Protein AF-A0A938H3E7-F1 (afdb_monomer)

Secondary structure (DSSP, 8-state):
----TT-SEEE-SS--SEEEEE-SS-EEEEEGGGEEEEEE-TTSSEEEEEETTEEEEEEEE-THHHHHHHHTT-EEEE----S--TT--SS----EEEEEEEEE-----

Nearest PDB structures (foldseek):
  4nfa-assembly1_A  TM=6.613E-01  e=2.065E-01  Homo sapiens
  6i1q-assembly1_A  TM=5.758E-01  e=1.191E+00  Trichoderma reesei RUT C-30
  6i1t-assembly1_A  TM=5.733E-01  e=1.126E+00  Trichoderma reesei RUT C-30
  6qlf-assembly1_O  TM=6.167E-01  e=1.981E+00  Saccharomyces cerevisiae

Radius of gyration: 13.84 Å; Cα contacts (8 Å, |Δi|>4): 214; chains: 1; bounding box: 42×26×36 Å

Sequence (109 aa):
MSVDRNSCYAKGRSPQIFLSLETRYERRALPYTLLLEVEMASDARLLQLTFSHYEVLVKGGRLEEIYESVREATCTAIRPSSTQDQYSEERETPAYVTEVRIKRLEVSA

Mean predicted aligned error: 7.03 Å

Solvent-accessible surface area (backbone atoms only — not comparable to full-atom values): 6289 Å² total; per-residue (Å²): 132,85,70,69,88,82,54,23,52,42,76,49,98,49,74,39,66,42,36,31,39,31,44,99,85,50,74,49,72,46,52,49,91,42,52,76,45,79,47,68,46,97,82,30,36,40,38,40,39,36,35,84,54,32,41,34,44,39,31,40,39,59,38,58,64,56,50,52,27,52,75,64,29,21,28,40,34,42,31,43,59,87,81,87,70,97,75,71,71,99,57,84,79,68,46,41,28,73,40,46,47,81,41,75,54,82,78,85,128

Foldseek 3Di:
DDPPPQDQWDFAPAQDQWEWEDFPPDIDTDGLVQFDDWDADPQRQWIWTDGPFKIKIWGFHPCVVVSVRSVRNGIRYGHAGPDDPPPPPDDPDPTHTHGMDIDTDDDDD

pLDDT: mean 84.72, std 18.42, range [35.69, 98.44]

Structure (mmCIF, N/CA/C/O backbone):
data_AF-A0A938H3E7-F1
#
_entry.id   AF-A0A938H3E7-F1
#
loop_
_atom_site.group_PDB
_atom_site.id
_atom_site.type_symbol
_atom_site.label_atom_id
_atom_site.label_alt_id
_atom_site.label_comp_id
_atom_site.label_asym_id
_atom_site.label_entity_id
_atom_site.label_seq_id
_atom_site.pdbx_PDB_ins_code
_atom_site.Cartn_x
_atom_site.Cartn_y
_atom_site.Cartn_z
_atom_site.occupancy
_atom_site.B_iso_or_equiv
_atom_site.auth_seq_id
_atom_site.auth_comp_id
_atom_site.auth_asym_id
_atom_site.auth_atom_id
_atom_site.pdbx_PDB_model_num
ATOM 1 N N . MET A 1 1 ? 20.822 -15.334 0.431 1.00 39.47 1 MET A N 1
ATOM 2 C CA . MET A 1 1 ? 19.868 -14.578 -0.406 1.00 39.47 1 MET A CA 1
ATOM 3 C C . MET A 1 1 ? 20.115 -13.107 -0.150 1.00 39.47 1 MET A C 1
ATOM 5 O O . MET A 1 1 ? 19.894 -12.655 0.966 1.00 39.47 1 MET A O 1
ATOM 9 N N . SER A 1 2 ? 20.680 -12.399 -1.123 1.00 35.69 2 SER A N 1
ATOM 10 C CA . SER A 1 2 ? 20.847 -10.949 -1.064 1.00 35.69 2 SER A CA 1
ATOM 11 C C . SER A 1 2 ? 19.463 -10.315 -1.157 1.00 35.69 2 SER A C 1
ATOM 13 O O . SER A 1 2 ? 18.838 -10.332 -2.210 1.00 35.69 2 SER A O 1
ATOM 15 N N . VAL A 1 3 ? 18.945 -9.831 -0.028 1.00 45.72 3 VAL A N 1
ATOM 16 C CA . VAL A 1 3 ? 17.838 -8.872 -0.038 1.00 45.72 3 VAL A CA 1
ATOM 17 C C . VAL A 1 3 ? 18.379 -7.666 -0.789 1.00 45.72 3 VAL A C 1
ATOM 19 O O . VAL A 1 3 ? 19.371 -7.096 -0.331 1.00 45.72 3 VAL A O 1
ATOM 22 N N . ASP A 1 4 ? 17.808 -7.328 -1.943 1.00 48.94 4 ASP A N 1
ATOM 23 C CA . ASP A 1 4 ? 18.175 -6.113 -2.665 1.00 48.94 4 ASP A CA 1
ATOM 24 C C . ASP A 1 4 ? 17.909 -4.923 -1.743 1.00 48.94 4 ASP A C 1
ATOM 26 O O . ASP A 1 4 ? 16.782 -4.449 -1.586 1.00 48.94 4 ASP A O 1
ATOM 30 N N . ARG A 1 5 ? 18.965 -4.464 -1.064 1.00 49.94 5 ARG A N 1
ATOM 31 C CA . ARG A 1 5 ? 18.912 -3.369 -0.087 1.00 49.94 5 ARG A CA 1
ATOM 32 C C . ARG A 1 5 ? 18.587 -2.028 -0.747 1.00 49.94 5 ARG A C 1
ATOM 34 O O . ARG A 1 5 ? 18.404 -1.046 -0.027 1.00 49.94 5 ARG A O 1
ATOM 41 N N . ASN A 1 6 ? 18.420 -2.009 -2.069 1.00 56.47 6 ASN A N 1
ATOM 42 C CA . ASN A 1 6 ? 18.208 -0.810 -2.870 1.00 56.47 6 ASN A CA 1
ATOM 43 C C . ASN A 1 6 ? 16.777 -0.689 -3.421 1.00 56.47 6 ASN A C 1
ATOM 45 O O . ASN A 1 6 ? 16.401 0.390 -3.866 1.00 56.47 6 ASN A O 1
ATOM 49 N N . SER A 1 7 ? 15.939 -1.731 -3.333 1.00 72.94 7 SER A N 1
ATOM 50 C CA . SER A 1 7 ? 14.541 -1.622 -3.773 1.00 72.94 7 SER A CA 1
ATOM 51 C C . SER A 1 7 ? 13.662 -0.960 -2.703 1.00 72.94 7 SER A C 1
ATOM 53 O O . SER A 1 7 ? 13.746 -1.299 -1.515 1.00 72.94 7 SER A O 1
ATOM 55 N N . CYS A 1 8 ? 12.798 -0.028 -3.122 1.00 87.12 8 CYS A N 1
ATOM 56 C CA . CYS A 1 8 ? 11.799 0.623 -2.260 1.00 87.12 8 CYS A CA 1
ATOM 57 C C . CYS A 1 8 ? 10.696 -0.341 -1.803 1.00 87.12 8 CYS A C 1
ATOM 59 O O . CYS A 1 8 ? 9.937 -0.035 -0.883 1.00 87.12 8 CYS A O 1
ATOM 61 N N . TYR A 1 9 ? 10.618 -1.516 -2.422 1.00 89.62 9 TYR A N 1
ATOM 62 C CA . TYR A 1 9 ? 9.685 -2.562 -2.047 1.00 89.62 9 TYR A CA 1
ATOM 63 C C . TYR A 1 9 ? 10.307 -3.951 -2.212 1.00 89.62 9 TYR A C 1
ATOM 65 O O . TYR A 1 9 ? 11.303 -4.126 -2.916 1.00 89.62 9 TYR A O 1
ATOM 73 N N . ALA A 1 10 ? 9.736 -4.957 -1.563 1.00 88.12 10 ALA A N 1
ATOM 74 C CA . ALA A 1 10 ? 10.183 -6.338 -1.701 1.00 88.12 10 ALA A CA 1
ATOM 75 C C . ALA A 1 10 ? 9.005 -7.243 -2.068 1.00 88.12 10 ALA A C 1
ATOM 77 O O . ALA A 1 10 ? 7.920 -7.095 -1.513 1.00 88.12 10 ALA A O 1
ATOM 78 N N . LYS A 1 11 ? 9.219 -8.188 -2.994 1.00 87.88 11 LYS A N 1
ATOM 79 C CA . LYS A 1 11 ? 8.250 -9.246 -3.323 1.00 87.88 11 LYS A CA 1
ATOM 80 C C . LYS A 1 11 ? 8.637 -10.555 -2.636 1.00 87.88 11 LYS A C 1
ATOM 82 O O . LYS A 1 11 ? 9.805 -10.941 -2.593 1.00 87.88 11 LYS A O 1
ATOM 87 N N . GLY A 1 12 ? 7.643 -11.241 -2.099 1.00 85.00 12 GLY A N 1
ATOM 88 C CA . GLY A 1 12 ? 7.723 -12.595 -1.579 1.00 85.00 12 GLY A CA 1
ATOM 89 C C . GLY A 1 12 ? 7.454 -13.631 -2.669 1.00 85.00 12 GLY A C 1
ATOM 90 O O . GLY A 1 12 ? 6.927 -13.328 -3.734 1.00 85.00 12 GLY A O 1
ATOM 91 N N . ARG A 1 13 ? 7.825 -14.885 -2.393 1.00 78.69 13 ARG A N 1
ATOM 92 C CA . ARG A 1 13 ? 7.626 -16.027 -3.311 1.00 78.69 13 ARG A CA 1
ATOM 93 C C . ARG A 1 13 ? 6.241 -16.674 -3.205 1.00 78.69 13 ARG A C 1
ATOM 95 O O . ARG A 1 13 ? 5.932 -17.589 -3.956 1.00 78.69 13 ARG A O 1
ATOM 102 N N . SER A 1 14 ? 5.447 -16.235 -2.241 1.00 84.75 14 SER A N 1
ATOM 103 C CA . SER A 1 14 ? 4.099 -16.711 -1.941 1.00 84.75 14 SER A CA 1
ATOM 104 C C . SER A 1 14 ? 3.244 -15.518 -1.516 1.00 84.75 14 SER A C 1
ATOM 106 O O . SER A 1 14 ? 3.812 -14.469 -1.188 1.00 84.75 14 SER A O 1
ATOM 108 N N . PRO A 1 15 ? 1.914 -15.671 -1.437 1.00 89.69 15 PRO A N 1
ATOM 109 C CA . PRO A 1 15 ? 1.088 -14.718 -0.717 1.00 89.69 15 PRO A CA 1
ATOM 110 C C . PRO A 1 15 ? 1.632 -14.504 0.699 1.00 89.69 15 PRO A C 1
ATOM 112 O O . PRO A 1 15 ? 2.067 -15.445 1.374 1.00 89.69 15 PRO A O 1
ATOM 115 N N . GLN A 1 16 ? 1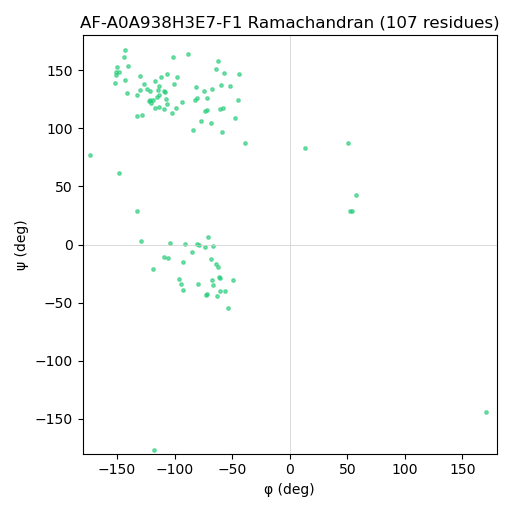.673 -13.248 1.107 1.00 93.31 16 GLN A N 1
ATOM 116 C CA . GLN A 1 16 ? 2.187 -12.772 2.373 1.00 93.31 16 GLN A CA 1
ATOM 117 C C . GLN A 1 16 ? 1.032 -12.568 3.340 1.00 93.31 16 GLN A C 1
ATOM 119 O O . GLN A 1 16 ? -0.059 -12.145 2.968 1.00 93.31 16 GLN A O 1
ATOM 124 N N . ILE A 1 17 ? 1.288 -12.858 4.612 1.00 95.19 17 ILE A N 1
ATOM 125 C CA . ILE A 1 17 ? 0.306 -12.624 5.676 1.00 95.19 17 ILE A CA 1
ATOM 126 C C . ILE A 1 17 ? 0.313 -11.146 6.078 1.00 95.19 17 ILE A C 1
ATOM 128 O O . ILE A 1 17 ? -0.732 -10.583 6.395 1.00 95.19 17 ILE A O 1
ATOM 132 N N . PHE A 1 18 ? 1.483 -10.503 6.032 1.00 96.38 18 PHE A N 1
ATOM 133 C CA . PHE A 1 18 ? 1.677 -9.120 6.449 1.00 96.38 18 PHE A CA 1
ATOM 134 C C . PHE A 1 18 ? 2.408 -8.311 5.382 1.00 96.38 18 PHE A C 1
ATOM 136 O O . PHE A 1 18 ? 3.339 -8.808 4.750 1.00 96.38 18 PHE A O 1
ATOM 143 N N . LEU A 1 19 ? 2.032 -7.041 5.274 1.00 97.06 19 LEU A N 1
ATOM 144 C CA . LEU A 1 19 ? 2.775 -6.003 4.582 1.00 97.06 19 LEU A CA 1
ATOM 145 C C . LEU A 1 19 ? 3.563 -5.185 5.607 1.00 97.06 19 LEU A C 1
ATOM 147 O O . LEU A 1 19 ? 2.977 -4.542 6.481 1.00 97.06 19 LEU A O 1
ATOM 151 N N . SER A 1 20 ? 4.891 -5.198 5.509 1.00 96.94 20 SER A N 1
ATOM 152 C CA . SER A 1 20 ? 5.754 -4.347 6.328 1.00 96.94 20 SER A CA 1
ATOM 153 C C . SER A 1 20 ? 5.850 -2.945 5.731 1.00 96.94 20 SER A C 1
ATOM 155 O O . SER A 1 20 ? 6.247 -2.770 4.585 1.00 96.94 20 SER A O 1
ATOM 157 N N . LEU A 1 21 ? 5.522 -1.929 6.512 1.00 96.19 21 LEU A N 1
ATOM 158 C CA . LEU A 1 21 ? 5.585 -0.529 6.117 1.00 96.19 21 LEU A CA 1
ATOM 159 C C . LEU A 1 21 ? 6.631 0.168 6.970 1.00 96.19 21 LEU A C 1
ATOM 161 O O . LEU A 1 21 ? 6.576 0.115 8.201 1.00 96.19 21 LEU A O 1
ATOM 165 N N . GLU A 1 22 ? 7.574 0.834 6.321 1.00 93.69 22 GLU A N 1
ATOM 166 C CA . GLU A 1 22 ? 8.568 1.649 7.006 1.00 93.69 22 GLU A CA 1
ATOM 167 C C . GLU A 1 22 ? 8.368 3.117 6.657 1.00 93.69 22 GLU A C 1
ATOM 169 O O . GLU A 1 22 ? 8.170 3.479 5.502 1.00 93.69 22 GLU A O 1
ATOM 174 N N . THR A 1 23 ? 8.453 3.974 7.664 1.00 90.81 23 THR A N 1
ATOM 175 C CA . THR A 1 23 ? 8.569 5.421 7.509 1.00 90.81 23 THR A CA 1
ATOM 176 C C . THR A 1 23 ? 9.902 5.867 8.107 1.00 90.81 23 THR A C 1
ATOM 178 O O . THR A 1 23 ? 10.691 5.059 8.601 1.00 90.81 23 THR A O 1
ATOM 181 N N . ARG A 1 24 ? 10.163 7.178 8.115 1.00 85.12 24 ARG A N 1
ATOM 182 C CA . ARG A 1 24 ? 11.321 7.733 8.828 1.00 85.12 24 ARG A CA 1
ATOM 183 C C . ARG A 1 24 ? 11.279 7.469 10.342 1.00 85.12 24 ARG A C 1
ATOM 185 O O . ARG A 1 24 ? 12.334 7.432 10.969 1.00 85.12 24 ARG A O 1
ATOM 192 N N . TYR A 1 25 ? 10.089 7.337 10.926 1.00 87.00 25 TYR A N 1
ATOM 193 C CA . TYR A 1 25 ? 9.896 7.356 12.382 1.00 87.00 25 TYR A CA 1
ATOM 194 C C . TYR A 1 25 ? 9.299 6.070 12.945 1.00 87.00 25 TYR A C 1
ATOM 196 O O . TYR A 1 25 ? 9.444 5.802 14.133 1.00 87.00 25 TYR A O 1
ATOM 204 N N . GLU A 1 26 ? 8.625 5.274 12.119 1.00 91.69 26 GLU A N 1
ATOM 205 C CA . GLU A 1 26 ? 7.973 4.049 12.564 1.00 91.69 26 GLU A CA 1
ATOM 206 C C . GLU A 1 26 ? 8.128 2.922 11.545 1.00 91.69 26 GLU A C 1
ATOM 208 O O . GLU A 1 26 ? 8.259 3.145 10.342 1.00 91.69 26 GLU A O 1
ATOM 213 N N . ARG A 1 27 ? 8.082 1.690 12.051 1.00 93.69 27 ARG A N 1
ATOM 214 C CA . ARG A 1 27 ? 7.908 0.477 11.256 1.00 93.69 27 ARG A CA 1
ATOM 215 C C . ARG A 1 27 ? 6.664 -0.233 11.754 1.00 93.69 27 ARG A C 1
ATOM 217 O O . ARG A 1 27 ? 6.505 -0.410 12.962 1.00 93.69 27 ARG A O 1
ATOM 224 N N . ARG A 1 28 ? 5.788 -0.640 10.842 1.00 95.38 28 ARG A N 1
ATOM 225 C CA . ARG A 1 28 ? 4.545 -1.331 11.182 1.00 95.38 28 ARG A CA 1
ATOM 226 C C . ARG A 1 28 ? 4.261 -2.431 10.176 1.00 95.38 28 ARG A C 1
ATOM 228 O O . ARG A 1 28 ? 4.271 -2.190 8.979 1.00 95.38 28 ARG A O 1
ATOM 235 N N . ALA A 1 29 ? 3.972 -3.625 10.674 1.00 96.81 29 ALA A N 1
ATOM 236 C CA . ALA A 1 29 ? 3.448 -4.712 9.862 1.00 96.81 29 ALA A CA 1
ATOM 237 C C . ALA A 1 29 ? 1.917 -4.691 9.934 1.00 96.81 29 ALA A C 1
ATOM 239 O O . ALA A 1 29 ? 1.359 -4.751 11.031 1.00 96.81 29 ALA A O 1
ATOM 240 N N . LEU A 1 30 ? 1.247 -4.588 8.786 1.00 97.19 30 LEU A N 1
ATOM 241 C CA . LEU A 1 30 ? -0.212 -4.641 8.684 1.00 97.19 30 LEU A CA 1
ATOM 242 C C . LEU A 1 30 ? -0.647 -5.957 8.024 1.00 97.19 30 LEU A C 1
ATOM 244 O O . LEU A 1 30 ? -0.071 -6.326 7.001 1.00 97.19 30 LEU A O 1
ATOM 248 N N . PRO A 1 31 ? -1.627 -6.693 8.579 1.00 97.44 31 PRO A N 1
ATOM 249 C CA . PRO A 1 31 ? -2.088 -7.941 7.979 1.00 97.44 31 PRO A CA 1
ATOM 250 C C . PRO A 1 31 ? -2.808 -7.694 6.652 1.00 97.44 31 PRO A C 1
ATOM 252 O O . PRO A 1 31 ? -3.723 -6.872 6.593 1.00 97.44 31 PRO A O 1
ATOM 255 N N . TYR A 1 32 ? -2.480 -8.472 5.620 1.00 96.94 32 TYR A N 1
ATOM 256 C CA . TYR A 1 32 ? -3.200 -8.458 4.342 1.00 96.94 32 TYR A CA 1
ATOM 257 C C . TYR A 1 32 ? -4.673 -8.839 4.494 1.00 96.94 32 TYR A C 1
ATOM 259 O O . TYR A 1 32 ? -5.517 -8.336 3.765 1.00 96.94 32 TYR A O 1
ATOM 267 N N . THR A 1 33 ? -5.009 -9.662 5.489 1.00 96.94 33 THR A N 1
ATOM 268 C CA . THR A 1 33 ? -6.399 -10.027 5.804 1.00 96.94 33 THR A CA 1
ATOM 269 C C . THR A 1 33 ? -7.257 -8.843 6.251 1.00 96.94 33 THR A C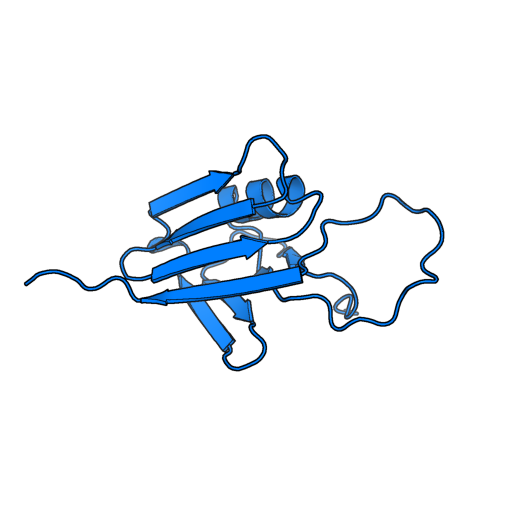 1
ATOM 271 O O . THR A 1 33 ? -8.474 -8.968 6.294 1.00 96.94 33 THR A O 1
ATOM 274 N N . LEU A 1 34 ? -6.638 -7.721 6.634 1.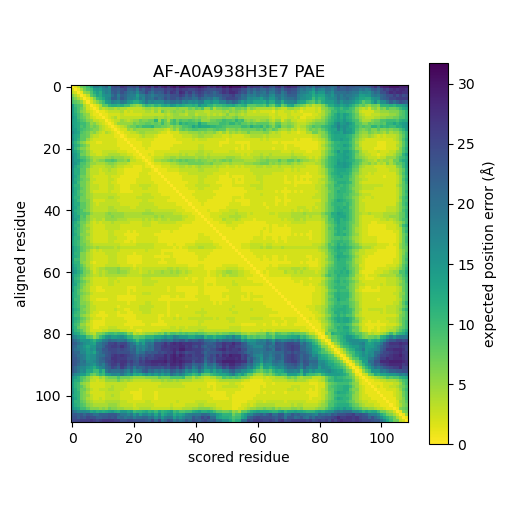00 97.19 34 LEU A N 1
A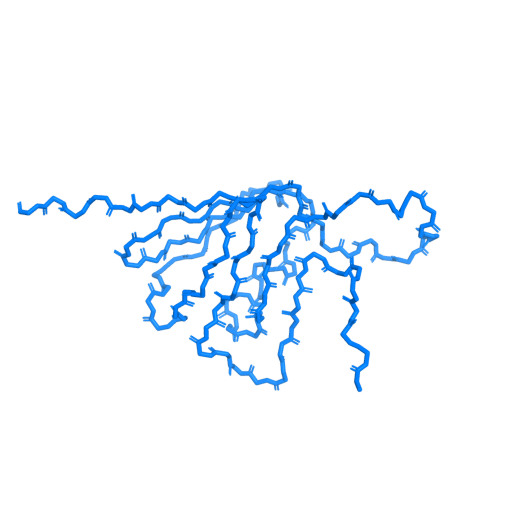TOM 275 C CA . LEU A 1 34 ? -7.325 -6.488 7.023 1.00 97.19 34 LEU A CA 1
ATOM 276 C C . LEU A 1 34 ? -7.267 -5.413 5.933 1.00 97.19 34 LEU A C 1
ATOM 278 O O . LEU A 1 34 ? -7.764 -4.314 6.173 1.00 97.19 34 LEU A O 1
ATOM 282 N N . LEU A 1 35 ? -6.645 -5.695 4.782 1.00 97.69 35 LEU A N 1
ATOM 283 C CA . LEU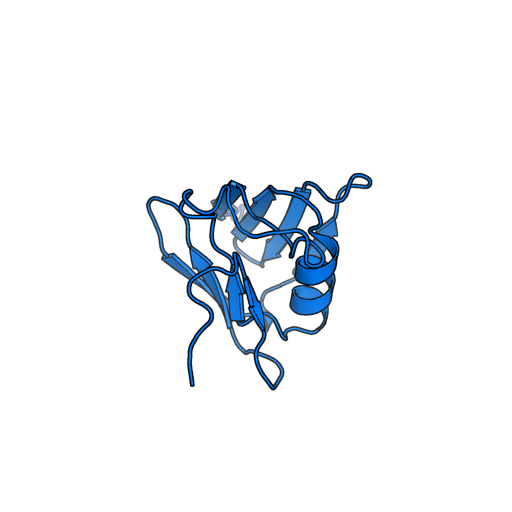 A 1 35 ? -6.619 -4.798 3.632 1.00 97.69 35 LEU A CA 1
ATOM 284 C C . LEU A 1 35 ? -7.997 -4.820 2.968 1.00 97.69 35 LEU A C 1
ATOM 286 O O . LEU A 1 35 ? -8.437 -5.850 2.464 1.00 97.69 35 LEU A O 1
ATOM 290 N N . LEU A 1 36 ? -8.678 -3.683 3.008 1.00 97.25 36 LEU A N 1
ATOM 291 C CA . LEU A 1 36 ? -10.024 -3.512 2.474 1.00 97.25 36 LEU A CA 1
ATOM 292 C C . LEU A 1 36 ? -9.985 -3.012 1.033 1.00 97.25 36 LEU A C 1
ATOM 294 O O . LEU A 1 36 ? -10.787 -3.447 0.212 1.00 97.25 36 LEU A O 1
ATOM 298 N N . GLU A 1 37 ? -9.051 -2.109 0.731 1.00 97.69 37 GLU A N 1
ATOM 299 C CA . GLU A 1 37 ? -9.005 -1.428 -0.558 1.00 97.69 37 GLU A CA 1
ATOM 300 C C . GLU A 1 37 ? -7.581 -1.033 -0.958 1.00 97.69 37 GLU A C 1
ATOM 302 O O . GLU A 1 37 ? -6.731 -0.737 -0.112 1.00 97.69 37 GLU A O 1
ATOM 307 N N . VAL A 1 38 ? -7.340 -1.028 -2.270 1.00 97.94 38 VAL A N 1
ATOM 308 C CA . VAL A 1 38 ? -6.099 -0.585 -2.907 1.00 97.94 38 VAL A CA 1
ATOM 309 C C . VAL A 1 38 ? -6.473 0.335 -4.066 1.00 97.94 38 VAL A C 1
ATOM 311 O O . VAL A 1 38 ? -6.990 -0.129 -5.084 1.00 97.94 38 VAL A O 1
ATOM 314 N N . GLU A 1 39 ? -6.182 1.624 -3.931 1.00 97.94 39 GLU A N 1
ATOM 315 C CA . GLU A 1 39 ? -6.463 2.634 -4.952 1.00 97.94 39 GLU A CA 1
ATOM 316 C C . GLU A 1 39 ? -5.170 3.268 -5.456 1.00 97.94 39 GLU A C 1
ATOM 318 O O . GLU A 1 39 ? -4.254 3.557 -4.686 1.00 97.94 39 GLU A O 1
ATOM 323 N N . MET A 1 40 ? -5.098 3.525 -6.759 1.00 97.19 40 MET A N 1
ATOM 324 C CA . MET A 1 40 ? -3.959 4.189 -7.383 1.00 97.19 40 MET A CA 1
ATOM 325 C C . MET A 1 40 ? -4.439 5.423 -8.138 1.00 97.19 40 MET A C 1
ATOM 327 O O . MET A 1 40 ? -5.418 5.366 -8.881 1.00 97.19 40 MET A O 1
ATOM 331 N N . ALA A 1 41 ? -3.735 6.539 -7.957 1.00 96.00 41 ALA A N 1
ATOM 332 C CA . ALA A 1 41 ? -3.975 7.740 -8.743 1.00 96.00 41 ALA A CA 1
ATOM 333 C C . ALA A 1 41 ? -3.659 7.489 -10.226 1.00 96.00 41 ALA A C 1
ATOM 335 O O . ALA A 1 41 ? -2.775 6.702 -10.564 1.00 96.00 41 ALA A O 1
ATOM 336 N N . SER A 1 42 ? -4.345 8.200 -11.122 1.00 93.88 42 SER A N 1
ATOM 337 C CA . SER A 1 42 ? -4.207 8.027 -12.577 1.00 93.88 42 SER A CA 1
ATOM 338 C C . SER A 1 42 ? -2.809 8.335 -13.121 1.00 93.88 42 SER A C 1
ATOM 340 O O . SER A 1 42 ? -2.473 7.896 -14.216 1.00 93.88 42 SER A O 1
ATOM 342 N N . ASP A 1 43 ? -1.995 9.077 -12.370 1.00 93.06 43 ASP A N 1
ATOM 343 C CA . ASP A 1 43 ? -0.606 9.388 -12.709 1.00 93.06 43 ASP A CA 1
ATOM 344 C C . ASP A 1 43 ? 0.408 8.369 -12.155 1.00 93.06 43 ASP A C 1
ATOM 346 O O . ASP A 1 43 ? 1.610 8.546 -12.354 1.00 93.06 43 ASP A O 1
ATOM 350 N N . ALA A 1 44 ? -0.066 7.335 -11.448 1.00 92.50 44 ALA A N 1
ATOM 351 C CA . ALA A 1 44 ? 0.729 6.299 -10.788 1.00 92.50 44 ALA A CA 1
ATOM 352 C C . ALA A 1 44 ? 1.809 6.829 -9.822 1.00 92.50 44 ALA A C 1
ATOM 354 O O . ALA A 1 44 ? 2.848 6.194 -9.603 1.00 92.50 44 ALA A O 1
ATOM 355 N N . ARG A 1 45 ? 1.576 8.005 -9.221 1.00 95.06 45 ARG A N 1
ATOM 356 C CA . ARG A 1 45 ? 2.483 8.623 -8.231 1.00 95.06 45 ARG A CA 1
ATOM 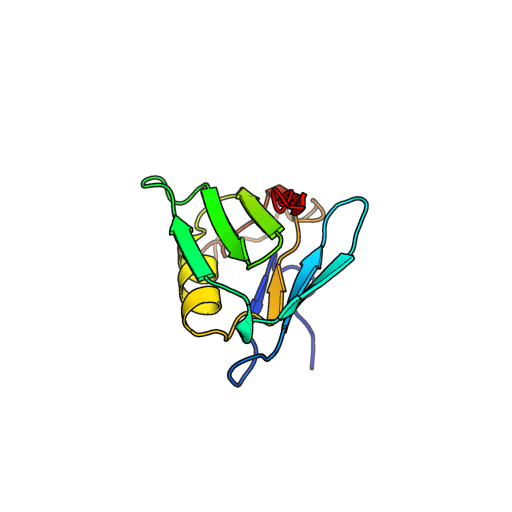357 C C . ARG A 1 45 ? 1.984 8.539 -6.799 1.00 95.06 45 ARG A C 1
ATOM 359 O O . ARG A 1 45 ? 2.744 8.821 -5.868 1.00 95.06 45 ARG A O 1
ATOM 366 N N . LEU A 1 46 ? 0.727 8.152 -6.618 1.00 97.19 46 LEU A N 1
ATOM 367 C CA . LEU A 1 46 ? 0.106 7.955 -5.320 1.00 97.19 46 LEU A CA 1
ATOM 368 C C . LEU A 1 46 ? -0.631 6.617 -5.295 1.00 97.19 46 LEU A C 1
ATOM 370 O O . LEU A 1 46 ? -1.449 6.333 -6.168 1.00 97.19 46 LEU A O 1
ATOM 374 N N . LEU A 1 47 ? -0.340 5.831 -4.266 1.00 98.06 47 LEU A N 1
ATOM 375 C CA . LEU A 1 47 ? -1.003 4.579 -3.937 1.00 98.06 47 LEU A CA 1
ATOM 376 C C . LEU A 1 47 ? -1.584 4.707 -2.528 1.00 98.06 47 LEU A C 1
ATOM 378 O O . LEU A 1 47 ? -0.860 5.014 -1.578 1.00 98.06 47 LEU A O 1
ATOM 382 N N . GLN A 1 48 ? -2.885 4.481 -2.403 1.00 98.44 48 GLN A N 1
ATOM 383 C CA . GLN A 1 48 ? -3.608 4.466 -1.141 1.00 98.44 48 GLN A CA 1
ATOM 384 C C . GLN A 1 48 ? -3.988 3.027 -0.799 1.00 98.44 48 GLN A C 1
ATOM 386 O O . GLN A 1 48 ? -4.612 2.329 -1.596 1.00 98.44 48 GLN A O 1
ATOM 391 N N . LEU A 1 49 ? -3.593 2.586 0.393 1.00 98.38 49 LEU A N 1
ATOM 392 C CA . LEU A 1 49 ? -3.964 1.290 0.948 1.00 98.38 49 LEU A CA 1
ATOM 393 C C . LEU A 1 49 ? -4.853 1.526 2.165 1.00 98.38 49 LEU A C 1
ATOM 395 O O . LEU A 1 49 ? -4.410 2.116 3.156 1.00 98.38 49 LEU A O 1
ATOM 399 N N . THR A 1 50 ? -6.083 1.037 2.106 1.00 98.12 50 THR A N 1
ATOM 400 C CA . THR A 1 50 ? -7.044 1.164 3.200 1.00 98.12 50 THR A CA 1
ATOM 401 C C . THR A 1 50 ? -7.124 -0.160 3.938 1.00 98.12 50 THR A C 1
ATOM 403 O O . THR A 1 50 ? -7.604 -1.159 3.408 1.00 98.12 50 THR A O 1
ATOM 406 N N . PHE A 1 51 ? -6.663 -0.173 5.181 1.00 97.44 51 PHE A N 1
ATOM 407 C CA . PHE A 1 51 ? -6.830 -1.272 6.125 1.00 97.44 51 PHE A CA 1
ATOM 408 C C . PHE A 1 51 ? -7.949 -0.950 7.118 1.00 97.44 51 PHE A C 1
ATOM 410 O O . PHE A 1 51 ? -8.266 0.213 7.355 1.00 97.44 51 PHE A O 1
ATOM 417 N N . SER A 1 52 ? -8.480 -1.970 7.793 1.00 96.12 52 SER A N 1
ATOM 418 C CA . SER A 1 52 ? -9.581 -1.827 8.764 1.00 96.12 52 SER A CA 1
ATOM 419 C C . SER A 1 52 ? -9.397 -0.725 9.820 1.00 96.12 52 SER A C 1
ATOM 421 O O . SER A 1 52 ? -10.375 -0.152 10.292 1.00 96.12 52 SER A O 1
ATOM 423 N N . HIS A 1 53 ? -8.155 -0.427 10.213 1.00 95.00 53 HIS A N 1
ATOM 424 C CA . HIS A 1 53 ? -7.830 0.584 11.228 1.00 95.00 53 HIS A CA 1
ATOM 425 C C . HIS A 1 53 ? -6.776 1.594 10.774 1.00 95.00 53 HIS A C 1
ATOM 427 O O . HIS A 1 53 ? -6.345 2.428 11.575 1.00 95.00 53 HIS A O 1
ATOM 433 N N . TYR A 1 54 ? -6.318 1.505 9.527 1.00 96.62 54 TYR A N 1
ATOM 434 C CA . TYR A 1 54 ? -5.226 2.330 9.029 1.00 96.62 54 TYR A CA 1
ATOM 435 C C . TYR A 1 54 ? -5.456 2.729 7.582 1.00 96.62 54 TYR A C 1
ATOM 437 O O . TYR A 1 54 ? -5.855 1.915 6.765 1.00 96.62 54 TYR A O 1
ATOM 445 N N . GLU A 1 55 ? -5.103 3.958 7.259 1.00 97.44 55 GLU A N 1
ATOM 446 C CA . GLU A 1 55 ? -4.917 4.419 5.892 1.00 97.44 55 GLU A CA 1
ATOM 447 C C . GLU A 1 55 ? -3.421 4.611 5.664 1.00 97.44 55 GLU A C 1
ATOM 449 O O . GLU A 1 55 ? -2.720 5.208 6.490 1.00 97.44 55 GLU A O 1
ATOM 454 N N . VAL A 1 56 ? -2.916 4.069 4.562 1.00 97.94 56 VAL A N 1
ATOM 455 C CA . VAL A 1 56 ? -1.508 4.161 4.191 1.00 97.94 56 VAL A CA 1
ATOM 456 C C . VAL A 1 56 ? -1.410 4.858 2.850 1.00 97.94 56 VAL A C 1
ATOM 458 O O . VAL A 1 56 ? -1.949 4.380 1.858 1.00 97.94 56 VAL A O 1
ATOM 461 N N . LEU A 1 57 ? -0.680 5.967 2.817 1.00 97.88 57 LEU A N 1
ATOM 462 C CA . LEU A 1 57 ? -0.379 6.688 1.588 1.00 97.88 57 LEU A CA 1
ATOM 463 C C . LEU A 1 57 ? 1.076 6.451 1.217 1.00 97.88 57 LEU A C 1
ATOM 465 O O . LEU A 1 57 ? 1.986 6.794 1.976 1.00 97.88 57 LEU A O 1
ATOM 469 N N . VAL A 1 58 ? 1.285 5.891 0.033 1.00 97.12 58 VAL A N 1
ATOM 470 C CA . VAL A 1 58 ? 2.593 5.663 -0.569 1.00 97.12 58 VAL A CA 1
ATOM 471 C C . VAL A 1 58 ? 2.731 6.624 -1.740 1.00 97.12 58 VAL A C 1
ATOM 473 O O . VAL A 1 58 ? 1.964 6.562 -2.699 1.00 97.12 58 VAL A O 1
ATOM 476 N N . LYS A 1 59 ? 3.700 7.535 -1.660 1.00 95.94 59 LYS A N 1
ATOM 477 C CA . LYS A 1 59 ? 4.037 8.447 -2.756 1.00 95.94 59 LYS A CA 1
ATOM 478 C C . LYS A 1 59 ? 5.332 8.032 -3.408 1.00 95.94 59 LYS A C 1
ATOM 480 O O . LYS A 1 59 ? 6.258 7.579 -2.735 1.00 95.94 59 LYS A O 1
ATOM 485 N N . GLY A 1 60 ? 5.421 8.266 -4.705 1.00 93.31 60 GLY A N 1
ATOM 486 C CA . GLY A 1 60 ? 6.592 7.894 -5.467 1.00 93.31 60 GLY A CA 1
ATOM 487 C C . GLY A 1 60 ? 6.378 8.055 -6.957 1.00 93.31 60 GLY A C 1
ATOM 488 O O . GLY A 1 60 ? 5.707 8.987 -7.398 1.00 93.31 60 GLY A O 1
ATOM 489 N N . GLY A 1 61 ? 6.956 7.148 -7.727 1.00 91.00 61 GLY A N 1
ATOM 490 C CA . GLY A 1 61 ? 6.701 7.053 -9.153 1.00 91.00 61 GLY A CA 1
ATOM 491 C C . GLY A 1 61 ? 6.849 5.624 -9.632 1.00 91.00 61 GLY A C 1
ATOM 492 O O . GLY A 1 61 ? 7.587 4.831 -9.039 1.00 91.00 61 GLY A O 1
ATOM 493 N N . ARG A 1 62 ? 6.125 5.326 -10.713 1.00 89.00 62 ARG A N 1
ATOM 494 C CA . ARG A 1 62 ? 5.993 3.979 -11.269 1.00 89.00 62 ARG A CA 1
ATOM 495 C C . ARG A 1 62 ? 5.427 2.984 -10.244 1.00 89.00 62 ARG A C 1
ATOM 497 O O . ARG A 1 62 ? 5.956 1.889 -10.067 1.00 89.00 62 ARG A O 1
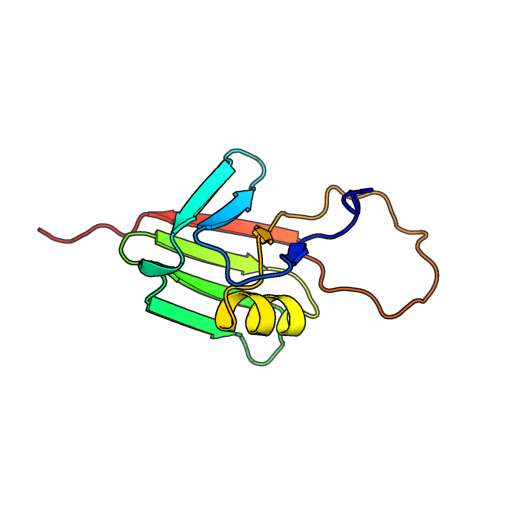ATOM 504 N N . LEU A 1 63 ? 4.410 3.406 -9.483 1.00 94.19 63 LEU A N 1
ATOM 505 C CA . LEU A 1 63 ? 3.854 2.623 -8.373 1.00 94.19 63 LEU A CA 1
ATOM 506 C C . LEU A 1 63 ? 3.003 1.423 -8.821 1.00 94.19 63 LEU A C 1
ATOM 508 O O . LEU A 1 63 ? 2.568 0.658 -7.962 1.00 94.19 63 LEU A O 1
ATOM 512 N N . GLU A 1 64 ? 2.796 1.216 -10.121 1.00 94.31 64 GLU A N 1
ATOM 513 C CA . GLU A 1 64 ? 1.993 0.123 -10.680 1.00 94.31 64 GLU A CA 1
ATOM 514 C C . GLU A 1 64 ? 2.499 -1.250 -10.213 1.00 94.31 64 GLU A C 1
ATOM 516 O O . GLU A 1 64 ? 1.716 -2.118 -9.841 1.00 94.31 64 GLU A O 1
ATOM 521 N N . GLU A 1 65 ? 3.817 -1.448 -10.135 1.00 91.19 65 GLU A N 1
ATOM 522 C CA . GLU A 1 65 ? 4.382 -2.720 -9.666 1.00 91.19 65 GLU A CA 1
ATOM 523 C C . GLU A 1 65 ? 4.092 -2.989 -8.182 1.00 91.19 65 GLU A C 1
ATOM 525 O O . GLU A 1 65 ? 3.904 -4.141 -7.768 1.00 91.19 65 GLU A O 1
ATOM 530 N N . ILE A 1 66 ? 4.066 -1.928 -7.372 1.00 94.44 66 ILE A N 1
ATOM 531 C CA . ILE A 1 66 ? 3.729 -2.012 -5.949 1.00 94.44 66 ILE A CA 1
ATOM 532 C C . ILE A 1 66 ? 2.227 -2.257 -5.811 1.00 94.44 66 ILE A C 1
ATOM 534 O O . ILE A 1 66 ? 1.830 -3.126 -5.044 1.00 94.44 66 ILE A O 1
ATOM 538 N N . TYR A 1 67 ? 1.405 -1.559 -6.594 1.00 96.38 67 TYR A N 1
ATOM 539 C CA . TYR A 1 67 ? -0.038 -1.772 -6.658 1.00 96.38 67 TYR A CA 1
ATOM 540 C C . TYR A 1 67 ? -0.382 -3.237 -6.953 1.00 96.38 67 TYR A C 1
ATOM 542 O O . TYR A 1 67 ? -1.065 -3.872 -6.148 1.00 96.38 67 TYR A O 1
ATOM 550 N N . GLU A 1 68 ? 0.153 -3.802 -8.039 1.00 94.94 68 GLU A N 1
ATOM 551 C CA . GLU A 1 68 ? -0.126 -5.191 -8.423 1.00 94.94 68 GLU A CA 1
ATOM 552 C C . GLU A 1 68 ? 0.378 -6.182 -7.371 1.00 94.94 68 GLU A C 1
ATOM 554 O O . GLU A 1 68 ? -0.350 -7.075 -6.943 1.00 94.94 68 GLU A O 1
ATOM 559 N N . SER A 1 69 ? 1.594 -5.989 -6.852 1.00 94.44 69 SER A N 1
ATOM 560 C CA . SER A 1 69 ? 2.122 -6.891 -5.821 1.00 94.44 69 SER A CA 1
ATOM 561 C C . SER A 1 69 ? 1.376 -6.801 -4.489 1.00 94.44 69 SER A C 1
ATOM 563 O O . SER A 1 69 ? 1.278 -7.797 -3.773 1.00 94.44 69 SER A O 1
ATOM 565 N N . VAL A 1 70 ? 0.817 -5.644 -4.134 1.00 96.44 70 VAL A N 1
ATOM 566 C CA . VAL A 1 70 ? -0.063 -5.524 -2.968 1.00 96.44 70 VAL A CA 1
ATOM 567 C C . VAL A 1 70 ? -1.407 -6.201 -3.240 1.00 96.44 70 VAL A C 1
ATOM 569 O O . VAL A 1 70 ? -1.877 -6.939 -2.377 1.00 96.44 70 VAL A O 1
ATOM 572 N N . ARG A 1 71 ? -1.994 -6.033 -4.431 1.00 95.56 71 ARG A N 1
ATOM 573 C CA . ARG A 1 71 ? -3.245 -6.710 -4.816 1.00 95.56 71 ARG A CA 1
ATOM 574 C C . ARG A 1 71 ? -3.132 -8.230 -4.812 1.00 95.56 71 ARG A C 1
ATOM 576 O O . ARG A 1 71 ? -4.049 -8.907 -4.362 1.00 95.56 71 ARG A O 1
ATOM 583 N N . GLU A 1 72 ? -2.007 -8.760 -5.274 1.00 95.19 72 GLU A N 1
ATOM 584 C CA . GLU A 1 72 ? -1.710 -10.196 -5.259 1.00 95.19 72 GLU A CA 1
ATOM 585 C C . GLU A 1 72 ? -1.245 -10.700 -3.881 1.00 95.19 72 GLU A C 1
ATOM 587 O O . GLU A 1 72 ? -0.931 -11.881 -3.720 1.00 95.19 72 GLU A O 1
ATOM 592 N N . ALA A 1 73 ? -1.155 -9.808 -2.887 1.00 95.62 73 ALA A N 1
ATOM 593 C CA . ALA A 1 73 ? -0.555 -10.059 -1.582 1.00 95.62 73 ALA A CA 1
ATOM 594 C C . ALA A 1 73 ? 0.868 -10.640 -1.668 1.00 95.62 73 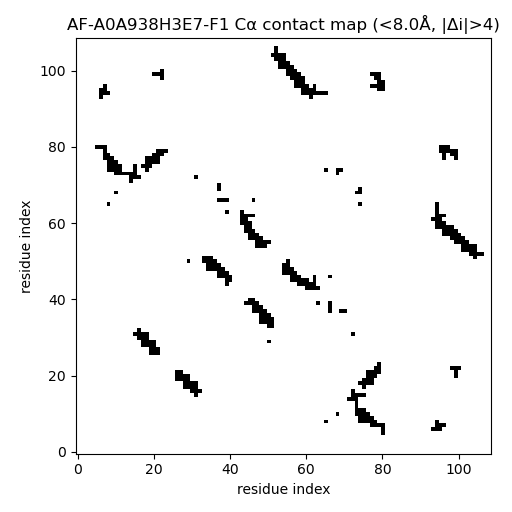ALA A C 1
ATOM 596 O O . ALA A 1 73 ? 1.300 -11.372 -0.789 1.00 95.62 73 ALA A O 1
ATOM 597 N N . THR A 1 74 ? 1.627 -10.338 -2.718 1.00 95.12 74 THR A N 1
ATOM 598 C CA . THR A 1 74 ? 3.018 -10.781 -2.871 1.00 95.12 74 THR A CA 1
ATOM 599 C C . THR A 1 74 ? 4.017 -9.757 -2.341 1.00 95.12 74 THR A C 1
ATOM 601 O O . THR A 1 74 ? 5.170 -10.111 -2.117 1.00 95.12 74 THR A O 1
ATOM 604 N N . CYS A 1 75 ? 3.623 -8.508 -2.086 1.00 94.00 75 CYS A N 1
ATOM 605 C CA . CYS A 1 75 ? 4.516 -7.505 -1.505 1.00 94.00 75 CYS A CA 1
ATOM 606 C C . CYS A 1 75 ? 4.795 -7.791 -0.014 1.00 94.00 75 CYS A C 1
ATOM 608 O O . CYS A 1 75 ? 3.893 -7.932 0.800 1.00 94.00 75 CYS A O 1
ATOM 610 N N . THR A 1 76 ? 6.064 -7.883 0.376 1.00 93.56 76 THR A N 1
ATOM 611 C CA . THR A 1 76 ? 6.486 -8.135 1.766 1.00 93.56 76 THR A CA 1
ATOM 612 C C . THR A 1 76 ? 6.785 -6.849 2.520 1.00 93.56 76 THR A C 1
ATOM 614 O O . THR A 1 76 ? 6.554 -6.772 3.728 1.00 93.56 76 THR A O 1
ATOM 617 N N . ALA A 1 77 ? 7.314 -5.837 1.830 1.00 93.81 77 ALA A N 1
ATOM 618 C CA . ALA A 1 77 ? 7.693 -4.577 2.447 1.00 93.81 77 ALA A CA 1
ATOM 619 C C . ALA A 1 77 ? 7.598 -3.398 1.475 1.00 93.81 77 ALA A C 1
ATOM 621 O O . ALA A 1 77 ? 7.917 -3.560 0.301 1.00 93.81 77 ALA A O 1
ATOM 622 N N . ILE A 1 78 ? 7.237 -2.218 1.986 1.00 94.38 78 ILE A N 1
ATOM 623 C CA . ILE A 1 78 ? 7.328 -0.920 1.304 1.00 94.38 78 ILE A CA 1
ATOM 624 C C . ILE A 1 78 ? 8.037 0.062 2.236 1.00 94.38 78 ILE A C 1
ATOM 626 O O . ILE A 1 78 ? 7.706 0.171 3.420 1.00 94.38 78 ILE A O 1
ATOM 630 N N . ARG A 1 79 ? 9.007 0.798 1.699 1.00 93.12 79 ARG A N 1
ATOM 631 C CA . ARG A 1 79 ? 9.784 1.800 2.430 1.00 93.12 79 ARG A CA 1
ATOM 632 C C . ARG A 1 79 ? 10.207 2.945 1.505 1.00 93.12 79 ARG A C 1
ATOM 634 O O . ARG A 1 79 ? 10.465 2.696 0.328 1.00 93.12 79 ARG A O 1
ATOM 641 N N . PRO A 1 80 ? 10.339 4.179 2.016 1.00 90.31 80 PRO A N 1
ATOM 642 C CA . PRO A 1 80 ? 10.969 5.258 1.275 1.00 90.31 80 PRO A CA 1
ATOM 643 C C . PRO A 1 80 ? 12.395 4.896 0.858 1.00 90.31 80 PRO A C 1
ATOM 645 O O . PRO A 1 80 ? 13.117 4.206 1.585 1.00 90.31 80 PRO A O 1
ATOM 648 N N . SER A 1 81 ? 12.815 5.408 -0.295 1.00 84.56 81 SER A N 1
ATOM 649 C CA . SER A 1 81 ? 14.210 5.373 -0.717 1.00 84.56 81 SER A CA 1
ATOM 650 C C . SER A 1 81 ? 15.087 6.107 0.300 1.00 84.56 81 SER A C 1
ATOM 652 O O . SER A 1 81 ? 14.743 7.192 0.766 1.00 84.56 81 SER A O 1
ATOM 654 N N . SER A 1 82 ? 16.244 5.533 0.630 1.00 66.56 82 SER A N 1
ATOM 655 C CA . SER A 1 82 ? 17.225 6.131 1.544 1.00 66.56 82 SER A CA 1
ATOM 656 C C . SER A 1 82 ? 18.121 7.197 0.892 1.00 66.56 82 SER A C 1
ATOM 658 O O . SER A 1 82 ? 18.950 7.779 1.582 1.00 66.56 82 SER A O 1
ATOM 660 N N . THR A 1 83 ? 17.947 7.494 -0.405 1.00 54.25 83 THR A N 1
ATOM 661 C CA . THR A 1 83 ? 18.719 8.481 -1.197 1.00 54.25 83 THR A CA 1
ATOM 662 C C . THR A 1 83 ? 20.249 8.346 -1.118 1.00 54.25 83 THR A C 1
ATOM 664 O O . THR A 1 83 ? 20.900 9.038 -0.346 1.00 54.25 83 THR A O 1
ATOM 667 N N . GLN A 1 84 ? 20.822 7.515 -1.995 1.00 43.56 84 GLN A N 1
ATOM 668 C CA . GLN A 1 84 ? 22.098 7.739 -2.702 1.00 43.56 84 GLN A CA 1
ATOM 669 C C . GLN A 1 84 ? 22.279 6.608 -3.730 1.00 43.56 84 GLN A C 1
ATOM 671 O O . GLN A 1 84 ? 23.004 5.659 -3.501 1.00 43.56 84 GLN A O 1
ATOM 676 N N . ASP A 1 85 ? 21.568 6.679 -4.850 1.00 45.97 85 ASP A N 1
ATOM 677 C CA . ASP A 1 85 ? 21.953 5.952 -6.068 1.00 45.97 85 ASP A CA 1
ATOM 678 C C . ASP A 1 85 ? 21.489 6.791 -7.263 1.00 45.97 85 ASP A C 1
ATOM 680 O O . ASP A 1 85 ? 20.638 6.417 -8.060 1.00 45.97 85 ASP A O 1
ATOM 684 N N . GLN A 1 86 ? 22.041 8.004 -7.362 1.00 43.19 86 GLN A N 1
ATOM 685 C CA . GLN A 1 86 ? 21.918 8.851 -8.559 1.00 43.19 86 GLN A CA 1
ATOM 686 C C . GLN A 1 86 ? 22.744 8.307 -9.747 1.00 43.19 86 GLN A C 1
ATOM 688 O O . GLN A 1 86 ? 22.829 8.964 -10.777 1.00 43.19 86 GLN A O 1
ATOM 693 N N . TYR A 1 87 ? 23.338 7.115 -9.608 1.00 45.78 87 TYR A N 1
ATOM 694 C CA . TYR A 1 87 ? 24.209 6.465 -10.592 1.00 45.78 87 TYR A CA 1
ATOM 695 C C . TYR A 1 87 ? 23.843 4.991 -10.832 1.00 45.78 87 TYR A C 1
ATOM 697 O O . TYR A 1 87 ? 24.704 4.180 -11.154 1.00 45.78 87 TYR A O 1
ATOM 705 N N . SER A 1 88 ? 22.575 4.610 -10.672 1.00 44.03 88 SER A N 1
ATOM 706 C CA . SER A 1 88 ? 22.115 3.346 -11.257 1.00 44.03 88 SER A CA 1
ATOM 707 C C . SER A 1 88 ? 21.752 3.613 -12.713 1.00 44.03 88 SER A C 1
ATOM 709 O O . SER A 1 88 ? 20.702 4.183 -13.002 1.00 44.03 88 SER A O 1
ATOM 711 N N . GLU A 1 89 ? 22.690 3.281 -13.602 1.00 41.59 89 GLU A N 1
ATOM 712 C CA . GLU A 1 89 ? 22.535 3.309 -15.057 1.00 41.59 89 GLU A CA 1
ATOM 713 C C . GLU A 1 89 ? 21.195 2.705 -15.492 1.00 41.59 89 GLU A C 1
ATOM 715 O O . GLU A 1 89 ? 20.695 1.766 -14.871 1.00 41.59 89 GLU A O 1
ATOM 720 N N . GLU A 1 90 ? 20.645 3.262 -16.572 1.00 45.03 90 GLU A N 1
ATOM 721 C CA . GLU A 1 90 ? 19.411 2.878 -17.258 1.00 45.03 90 GLU A CA 1
ATOM 722 C C . GLU A 1 90 ? 19.205 1.354 -17.342 1.00 45.03 90 GLU A C 1
ATOM 724 O O . GLU A 1 90 ? 19.541 0.682 -18.314 1.00 45.03 90 GLU A O 1
ATOM 729 N N . ARG A 1 91 ? 18.582 0.799 -16.309 1.00 45.75 91 ARG A N 1
ATOM 730 C CA . ARG A 1 91 ? 17.867 -0.471 -16.337 1.00 45.75 91 ARG A CA 1
ATOM 731 C C . ARG A 1 91 ? 16.512 -0.167 -15.747 1.00 45.75 91 ARG A C 1
ATOM 733 O O . ARG A 1 91 ? 16.456 0.219 -14.585 1.00 45.75 91 ARG A O 1
ATOM 740 N N . GLU A 1 92 ? 15.482 -0.232 -16.593 1.00 49.59 92 GLU A N 1
ATOM 741 C CA . GLU A 1 92 ? 14.052 -0.163 -16.262 1.00 49.59 92 GLU A CA 1
ATOM 742 C C . GLU A 1 92 ? 13.791 0.315 -14.827 1.00 49.59 92 GLU A C 1
ATOM 744 O O . GLU A 1 92 ? 13.658 -0.500 -13.925 1.00 49.59 92 GLU A O 1
ATOM 749 N N . THR A 1 93 ? 13.797 1.635 -14.601 1.00 56.81 93 THR A N 1
ATOM 750 C CA . THR A 1 93 ? 13.758 2.219 -13.247 1.00 56.81 93 THR A CA 1
ATOM 751 C C . THR A 1 93 ? 12.665 1.574 -12.380 1.00 56.81 93 THR A C 1
ATOM 753 O O . THR A 1 93 ? 11.488 1.820 -12.639 1.00 56.81 93 THR A O 1
ATOM 756 N N . PRO A 1 94 ? 13.003 0.754 -11.369 1.00 72.69 94 PRO A N 1
ATOM 757 C CA . PRO A 1 94 ? 11.993 0.083 -10.562 1.00 72.69 94 PRO A CA 1
ATOM 758 C C . PRO A 1 94 ? 11.139 1.119 -9.827 1.00 72.69 94 PRO A C 1
ATOM 760 O O . PRO A 1 94 ? 11.577 2.256 -9.613 1.00 72.69 94 PRO A O 1
ATOM 763 N N . ALA A 1 95 ? 9.928 0.723 -9.429 1.00 83.12 95 ALA A N 1
ATOM 764 C CA . ALA A 1 95 ? 9.051 1.555 -8.610 1.00 83.12 95 ALA A CA 1
ATOM 765 C C . ALA A 1 95 ? 9.836 2.202 -7.456 1.00 83.12 95 ALA A C 1
ATOM 767 O O . ALA A 1 95 ? 10.480 1.508 -6.659 1.00 83.12 95 ALA A O 1
ATOM 768 N N . TYR A 1 96 ? 9.789 3.530 -7.358 1.00 89.12 96 TYR A N 1
ATOM 769 C CA . TYR A 1 96 ? 10.463 4.260 -6.289 1.00 89.12 96 TYR A CA 1
ATOM 770 C C . TYR A 1 96 ? 9.439 4.887 -5.359 1.00 89.12 96 TYR A C 1
ATOM 772 O O . TYR A 1 96 ? 8.394 5.360 -5.794 1.00 89.12 96 TYR A O 1
ATOM 780 N N . VAL A 1 97 ? 9.763 4.923 -4.070 1.00 92.25 97 VAL A N 1
ATOM 781 C CA . VAL A 1 97 ? 8.905 5.474 -3.021 1.00 92.25 97 VAL A CA 1
ATOM 782 C C . VAL A 1 97 ? 9.643 6.628 -2.366 1.00 92.25 97 VAL A C 1
ATOM 784 O O . VAL A 1 97 ? 10.770 6.478 -1.898 1.00 92.25 97 VAL A O 1
ATOM 787 N N . THR A 1 98 ? 9.022 7.799 -2.343 1.00 92.62 98 THR A N 1
ATOM 788 C CA . THR A 1 98 ? 9.566 9.006 -1.709 1.00 92.62 98 THR A CA 1
ATOM 789 C C . THR A 1 98 ? 9.029 9.192 -0.299 1.00 92.62 98 THR A C 1
ATOM 791 O O . THR A 1 98 ? 9.716 9.744 0.556 1.00 92.62 98 THR A O 1
ATOM 794 N N . GLU A 1 99 ? 7.811 8.722 -0.034 1.00 94.19 99 GLU A N 1
ATOM 795 C CA . GLU A 1 99 ? 7.144 8.912 1.247 1.00 94.19 99 GLU A CA 1
ATOM 796 C C . GLU A 1 99 ? 6.163 7.768 1.517 1.00 94.19 99 GLU A C 1
ATOM 798 O O . GLU A 1 99 ? 5.423 7.347 0.630 1.00 94.19 99 GLU A O 1
ATOM 803 N N . VAL A 1 100 ? 6.132 7.306 2.767 1.00 96.31 100 VAL A N 1
ATOM 804 C CA . VAL A 1 100 ? 5.088 6.430 3.307 1.00 96.31 100 VAL A CA 1
ATOM 805 C C . VAL A 1 100 ? 4.497 7.147 4.513 1.00 96.31 100 VAL A C 1
ATOM 807 O O . VAL A 1 100 ? 5.228 7.508 5.439 1.00 96.31 100 VAL A O 1
ATOM 810 N N . ARG A 1 101 ? 3.183 7.370 4.505 1.00 96.38 101 ARG A N 1
ATOM 811 C CA . ARG A 1 101 ? 2.428 7.889 5.651 1.00 96.38 101 ARG A CA 1
ATOM 812 C C . ARG A 1 101 ? 1.470 6.821 6.132 1.00 96.38 101 ARG A C 1
ATOM 814 O O . ARG A 1 101 ? 0.750 6.253 5.321 1.00 96.38 101 ARG A O 1
ATOM 821 N N . ILE A 1 102 ? 1.439 6.591 7.438 1.00 96.12 102 ILE A N 1
ATOM 822 C CA . ILE A 1 102 ? 0.513 5.660 8.075 1.00 96.12 102 ILE A CA 1
ATOM 823 C C . ILE A 1 102 ? -0.365 6.482 9.013 1.00 96.12 102 ILE A C 1
ATOM 825 O O . ILE A 1 102 ? 0.122 7.103 9.956 1.00 96.12 102 ILE A O 1
ATOM 829 N N . LYS A 1 103 ? -1.666 6.508 8.746 1.00 95.25 103 LYS A N 1
ATOM 830 C CA . LYS A 1 103 ? -2.660 7.214 9.549 1.00 95.25 103 LYS A CA 1
ATOM 831 C C . LYS A 1 103 ? -3.570 6.186 10.200 1.00 95.25 103 LYS A C 1
ATOM 833 O O . LYS A 1 103 ? -4.097 5.313 9.523 1.00 95.25 103 LYS A O 1
ATOM 838 N N . ARG A 1 104 ? -3.766 6.273 11.515 1.00 94.31 104 ARG A N 1
ATOM 839 C CA . ARG A 1 104 ? -4.782 5.464 12.196 1.00 94.31 104 ARG A CA 1
ATOM 840 C C . ARG A 1 104 ? -6.160 6.043 11.880 1.00 94.31 104 ARG A C 1
ATOM 842 O O . ARG A 1 104 ? -6.349 7.252 11.992 1.00 94.31 104 ARG A O 1
ATOM 849 N N . LEU A 1 105 ? -7.098 5.189 11.494 1.00 92.00 105 LEU A N 1
ATOM 850 C CA . LEU A 1 105 ? -8.493 5.569 11.321 1.00 92.00 105 LEU A CA 1
ATOM 851 C C . LEU A 1 105 ? -9.160 5.577 12.697 1.00 92.00 105 LEU A C 1
ATOM 853 O O . LEU A 1 105 ? -9.059 4.606 13.453 1.00 92.00 105 LEU A O 1
ATOM 857 N N . GLU A 1 106 ? -9.794 6.690 13.048 1.00 82.94 106 GLU A N 1
ATOM 858 C CA . GLU A 1 106 ? -10.631 6.751 14.239 1.00 82.94 106 GLU A CA 1
ATOM 859 C C . GLU A 1 106 ? -11.902 5.956 13.953 1.00 82.94 106 GLU A C 1
ATOM 861 O O . GLU A 1 106 ? -12.669 6.292 13.054 1.00 82.94 106 GLU A 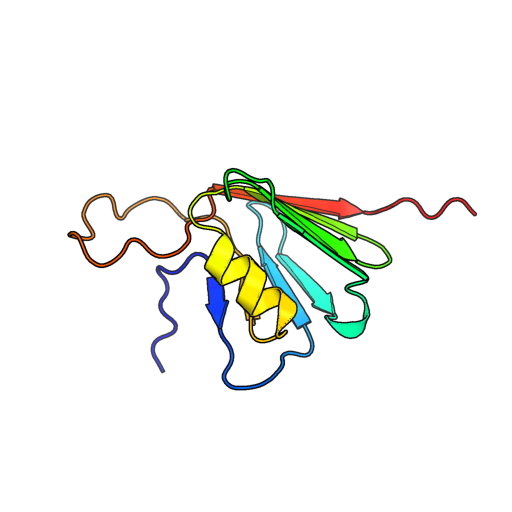O 1
ATOM 866 N N . VAL A 1 107 ? -12.107 4.868 14.693 1.00 63.72 107 VAL A N 1
ATOM 867 C CA . VAL A 1 107 ? -13.389 4.169 14.673 1.00 63.72 107 VAL A CA 1
ATOM 868 C C . VAL A 1 107 ? -14.323 5.016 15.524 1.00 63.72 107 VAL A C 1
ATOM 870 O O . VAL A 1 107 ? -14.155 5.076 16.742 1.00 63.72 107 VAL A O 1
ATOM 873 N N . SER A 1 108 ? -15.248 5.734 14.887 1.00 56.03 108 SER A N 1
ATOM 874 C CA . SER A 1 108 ? -16.350 6.373 15.604 1.00 56.03 108 SER A CA 1
ATOM 875 C C . SER A 1 108 ? -17.111 5.273 16.349 1.00 56.03 108 SER A C 1
ATOM 877 O O . SER A 1 108 ? -17.565 4.317 15.720 1.00 56.03 108 SER A O 1
ATOM 879 N N . ALA A 1 109 ? -17.125 5.367 17.680 1.00 48.03 109 ALA A N 1
ATOM 880 C CA . ALA A 1 109 ? -17.805 4.432 18.572 1.00 48.03 109 ALA A CA 1
ATOM 881 C C . ALA A 1 109 ? -19.329 4.507 18.429 1.00 48.03 109 ALA A C 1
ATOM 883 O O . ALA A 1 109 ? -19.834 5.617 18.136 1.00 48.03 109 ALA A O 1
#